Protein AF-A0AB35U2H5-F1 (afdb_monomer)

Sequence (103 aa):
MDQRSRNRAACRKKLIVALVKRGFPAEFGQVIADQLGTEMTMKRMISYLHHDGVYSAEEIVDEMLAILAERDSWQRKHIAEYNNRKYNDLLNFGLGSEDEDEQ

pLDDT: mean 89.25, std 12.96, range [40.66, 98.44]

Radius of gyration: 22.1 Å; Cα contacts (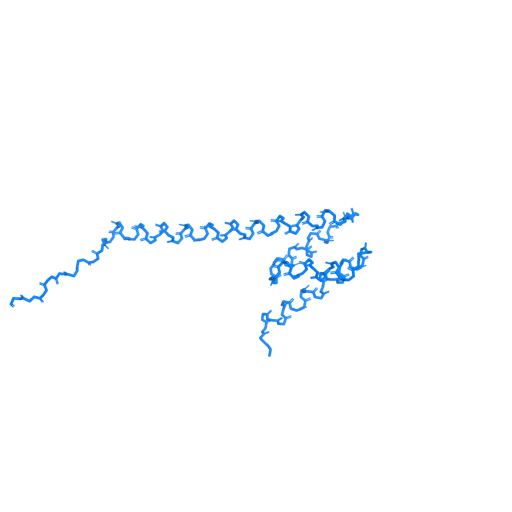8 Å, |Δi|>4): 54; chains: 1; bounding box: 54×42×55 Å

Organism: NCBI:txid2926318

Secondary structure (DSSP, 8-state):
--HHHHHHHHHHHHHHHHHHTTT--HHHHHHHHHHH-SHHHHHHHHHHHTSS----HHHHHHHHHHHHHHHHHHHHHHHHHHHHHHHHHHHHH-S--------

Nearest PDB structures (foldseek):
  5wd9-assembly1_A  TM=3.446E-01  e=9.732E+00  Legionella pneumophila subsp. pneumophila ATCC 43290
  4zqf-assembly1_B  TM=3.280E-01  e=6.475E+00  Moraxella catarrhalis
  1gkx-assembly1_A-2  TM=2.921E-01  e=6.863E+00  Rattus norvegicus

Structure (mmCIF, N/CA/C/O backbone):
data_AF-A0AB35U2H5-F1
#
_entry.id   AF-A0AB35U2H5-F1
#
loop_
_atom_site.group_PDB
_atom_site.id
_atom_site.type_symbol
_atom_site.label_atom_id
_atom_site.label_alt_id
_atom_site.label_comp_id
_atom_site.label_asym_id
_atom_site.label_entity_id
_atom_site.label_seq_id
_atom_site.pdbx_PDB_ins_code
_atom_site.Cartn_x
_atom_site.Cartn_y
_atom_site.Cartn_z
_atom_site.occupancy
_atom_site.B_iso_or_equiv
_atom_site.auth_seq_id
_atom_site.auth_comp_id
_atom_site.auth_asym_id
_atom_site.auth_atom_id
_atom_site.pdbx_PDB_model_num
ATOM 1 N N . MET A 1 1 ? 13.022 -18.299 10.907 1.00 61.66 1 MET A N 1
ATOM 2 C CA . MET A 1 1 ? 12.152 -17.378 10.136 1.00 61.66 1 MET A CA 1
ATOM 3 C C . MET A 1 1 ? 13.017 -16.245 9.590 1.00 61.66 1 MET A C 1
ATOM 5 O O . MET A 1 1 ? 13.658 -15.561 10.384 1.00 61.66 1 MET A O 1
ATOM 9 N N . ASP A 1 2 ? 13.093 -16.090 8.267 1.00 86.38 2 ASP A N 1
ATOM 10 C CA . ASP A 1 2 ? 13.945 -15.095 7.591 1.00 86.38 2 ASP A CA 1
ATOM 11 C C . ASP A 1 2 ? 13.623 -13.634 7.999 1.00 86.38 2 ASP A C 1
ATOM 13 O O . ASP A 1 2 ? 12.486 -13.319 8.366 1.00 86.38 2 ASP A O 1
ATOM 17 N N . GLN A 1 3 ? 14.615 -12.734 7.958 1.00 84.69 3 GLN A N 1
ATOM 18 C CA . GLN A 1 3 ? 14.466 -11.323 8.351 1.00 84.69 3 GLN A CA 1
ATOM 19 C C . GLN A 1 3 ? 13.452 -10.583 7.466 1.00 84.69 3 GLN A C 1
ATOM 21 O O . GLN A 1 3 ? 12.658 -9.805 7.995 1.00 84.69 3 GLN A O 1
ATOM 26 N N . ARG A 1 4 ? 13.408 -10.850 6.150 1.00 83.38 4 ARG A N 1
ATOM 27 C CA . ARG A 1 4 ? 12.421 -10.214 5.256 1.00 83.38 4 ARG A CA 1
ATOM 28 C C . ARG A 1 4 ? 11.008 -10.678 5.579 1.00 83.38 4 ARG A C 1
ATOM 30 O O . ARG A 1 4 ? 10.085 -9.871 5.626 1.00 83.38 4 ARG A O 1
ATOM 37 N N . SER A 1 5 ? 10.841 -11.969 5.868 1.00 86.88 5 SER A N 1
ATOM 38 C CA . SER A 1 5 ? 9.552 -12.525 6.299 1.00 86.88 5 SER A CA 1
ATOM 39 C C . SER A 1 5 ? 9.065 -11.879 7.604 1.00 86.88 5 SER A C 1
ATOM 41 O O . SER A 1 5 ? 7.904 -11.469 7.699 1.00 86.88 5 SER A O 1
ATOM 43 N N . ARG A 1 6 ? 9.969 -11.690 8.578 1.00 91.75 6 ARG A N 1
ATOM 44 C CA . ARG A 1 6 ? 9.671 -10.980 9.833 1.00 91.75 6 ARG A CA 1
ATOM 45 C C . ARG A 1 6 ? 9.290 -9.518 9.595 1.00 91.75 6 ARG A C 1
ATOM 47 O O . ARG A 1 6 ? 8.275 -9.067 10.124 1.00 91.75 6 ARG A O 1
ATOM 54 N N . ASN A 1 7 ? 10.046 -8.797 8.770 1.00 93.88 7 ASN A N 1
ATOM 55 C CA . ASN A 1 7 ? 9.760 -7.395 8.466 1.00 93.88 7 ASN A CA 1
ATOM 56 C C . ASN A 1 7 ? 8.425 -7.221 7.728 1.00 93.88 7 ASN A C 1
ATOM 58 O O . ASN A 1 7 ? 7.645 -6.327 8.064 1.00 93.88 7 ASN A O 1
ATOM 62 N N . ARG A 1 8 ? 8.118 -8.112 6.775 1.00 94.44 8 ARG A N 1
ATOM 63 C CA . ARG A 1 8 ? 6.831 -8.133 6.070 1.00 94.44 8 ARG A CA 1
ATOM 64 C C . ARG A 1 8 ? 5.676 -8.350 7.043 1.00 94.44 8 ARG A C 1
ATOM 66 O O . ARG A 1 8 ? 4.714 -7.588 7.024 1.00 94.44 8 ARG A O 1
ATOM 73 N N . ALA A 1 9 ? 5.783 -9.346 7.921 1.00 95.88 9 ALA A N 1
ATOM 74 C CA . ALA A 1 9 ? 4.763 -9.621 8.930 1.00 95.88 9 ALA A CA 1
ATOM 75 C C . ALA A 1 9 ? 4.571 -8.438 9.897 1.00 95.88 9 ALA A C 1
ATOM 77 O O . ALA A 1 9 ? 3.440 -8.113 10.261 1.00 95.88 9 ALA A O 1
ATOM 78 N N . ALA A 1 10 ? 5.657 -7.763 10.284 1.00 96.62 10 ALA A N 1
ATOM 79 C CA . ALA A 1 10 ? 5.593 -6.567 11.117 1.00 96.62 10 ALA A CA 1
ATOM 80 C C . ALA A 1 10 ? 4.884 -5.404 10.402 1.00 96.62 10 ALA A C 1
ATOM 82 O O . ALA A 1 10 ? 4.018 -4.765 11.000 1.00 96.62 10 ALA A O 1
ATOM 83 N N . CYS A 1 11 ? 5.194 -5.152 9.126 1.00 97.38 11 CYS A N 1
ATOM 84 C CA . CYS A 1 11 ? 4.515 -4.116 8.341 1.00 97.38 11 CYS A CA 1
ATOM 85 C C . CYS A 1 11 ? 3.032 -4.437 8.131 1.00 97.38 11 CYS A C 1
ATOM 87 O O . CYS A 1 11 ? 2.204 -3.553 8.327 1.00 97.38 11 CYS A O 1
ATOM 89 N N . ARG A 1 12 ? 2.685 -5.703 7.858 1.00 98.25 12 ARG A N 1
ATOM 90 C CA . ARG A 1 12 ? 1.287 -6.158 7.754 1.00 98.25 12 ARG A CA 1
ATOM 91 C C . ARG A 1 12 ? 0.496 -5.817 9.012 1.00 98.25 12 ARG A C 1
ATOM 93 O O . ARG A 1 12 ? -0.556 -5.194 8.933 1.00 98.25 12 ARG A O 1
ATOM 100 N N . LYS A 1 13 ? 1.030 -6.166 10.187 1.00 98.19 13 LYS A N 1
ATOM 101 C CA . LYS A 1 13 ? 0.395 -5.843 11.475 1.00 98.19 13 LYS A CA 1
ATOM 102 C C . LYS A 1 13 ? 0.236 -4.333 11.672 1.00 98.19 13 LYS A C 1
ATOM 104 O O . LYS A 1 13 ? -0.831 -3.891 12.082 1.00 98.19 13 LYS A O 1
ATOM 109 N N . LYS A 1 14 ? 1.273 -3.544 11.368 1.00 98.06 14 LYS A N 1
ATOM 110 C CA . LYS A 1 14 ? 1.232 -2.077 11.502 1.00 98.06 14 LYS A CA 1
ATOM 111 C C . LYS A 1 14 ? 0.161 -1.444 10.613 1.00 98.06 14 LYS A C 1
ATOM 113 O O . LYS A 1 14 ? -0.571 -0.589 11.097 1.00 98.06 14 LYS A O 1
ATOM 118 N N . LEU A 1 15 ? 0.051 -1.882 9.360 1.00 98.12 15 LEU A N 1
ATOM 119 C CA . LEU A 1 15 ? -0.952 -1.387 8.419 1.00 98.12 15 LEU A CA 1
ATOM 120 C C . LEU A 1 15 ? -2.378 -1.693 8.895 1.00 98.12 15 LEU A C 1
ATOM 122 O O . LEU A 1 15 ? -3.205 -0.788 8.959 1.00 98.12 15 LEU A O 1
ATOM 126 N N . ILE A 1 16 ? -2.641 -2.934 9.318 1.00 98.44 16 ILE A N 1
ATOM 127 C CA . ILE A 1 16 ? -3.954 -3.327 9.856 1.00 98.44 16 ILE A CA 1
ATOM 128 C C . ILE A 1 16 ? -4.315 -2.459 11.065 1.00 98.44 16 ILE A C 1
ATOM 130 O O . ILE A 1 16 ? -5.405 -1.900 11.123 1.00 98.44 16 ILE A O 1
ATOM 134 N N . VAL A 1 17 ? -3.384 -2.285 12.009 1.00 98.19 17 VAL A N 1
ATOM 135 C CA . VAL A 1 17 ? -3.605 -1.434 13.188 1.00 98.19 17 VAL A CA 1
ATOM 136 C C . VAL A 1 17 ? -3.861 0.024 12.793 1.00 98.19 17 VAL A C 1
ATOM 138 O O . VAL A 1 17 ? -4.703 0.674 13.406 1.00 98.19 17 VAL A O 1
ATOM 141 N N . ALA A 1 18 ? -3.165 0.553 11.784 1.00 96.62 18 ALA A N 1
ATOM 142 C CA . ALA A 1 18 ? -3.350 1.928 11.322 1.00 96.62 18 ALA A CA 1
ATOM 143 C C . ALA A 1 18 ? -4.749 2.176 10.733 1.00 96.62 18 ALA A C 1
ATOM 145 O O . ALA A 1 18 ? -5.315 3.245 10.968 1.00 96.62 18 ALA A O 1
ATOM 146 N N . LEU A 1 19 ? -5.305 1.195 10.017 1.00 96.81 19 LEU A N 1
ATOM 147 C CA . LEU A 1 19 ? -6.658 1.252 9.455 1.00 96.81 19 LEU A CA 1
ATOM 148 C C . LEU A 1 19 ? -7.731 1.056 10.533 1.00 96.81 19 LEU A C 1
ATOM 150 O O . LEU A 1 19 ? -8.691 1.820 10.586 1.00 96.81 19 LEU A O 1
ATOM 154 N N . VAL A 1 20 ? -7.524 0.122 11.466 1.00 97.44 20 VAL A N 1
ATOM 155 C CA . VAL A 1 20 ? -8.438 -0.080 12.605 1.00 97.44 20 VAL A CA 1
ATOM 156 C C . VAL A 1 20 ? -8.533 1.170 13.478 1.00 97.44 20 VAL A C 1
ATOM 158 O O . VAL A 1 20 ? -9.626 1.573 13.865 1.00 97.44 20 VAL A O 1
ATOM 161 N N . LYS A 1 21 ? -7.409 1.849 13.736 1.00 95.19 21 LYS A N 1
ATOM 162 C CA . LYS A 1 21 ? -7.394 3.128 14.471 1.00 95.19 21 LYS A CA 1
ATOM 163 C C . LYS A 1 21 ? -8.195 4.242 13.789 1.00 95.19 21 LYS A C 1
ATOM 165 O O . LYS A 1 21 ? -8.544 5.208 14.456 1.00 95.19 21 LYS A O 1
ATOM 170 N N . ARG A 1 22 ? -8.466 4.115 12.489 1.00 93.31 22 ARG A N 1
ATOM 171 C CA . ARG A 1 22 ? -9.266 5.055 11.691 1.00 93.31 22 ARG A CA 1
ATOM 172 C C . ARG A 1 22 ? -10.731 4.629 11.557 1.00 93.31 22 ARG A C 1
ATOM 174 O O . ARG A 1 22 ? -11.486 5.300 10.872 1.00 93.31 22 ARG A O 1
ATOM 181 N N . GLY A 1 23 ? -11.139 3.543 12.218 1.00 95.75 23 GLY A N 1
ATOM 182 C CA . GLY A 1 23 ? -12.521 3.058 12.217 1.00 95.75 23 GLY A CA 1
ATOM 183 C C . GLY A 1 23 ? -12.825 1.998 11.159 1.00 95.75 23 GLY A C 1
ATOM 184 O O . GLY A 1 23 ? -13.963 1.544 11.074 1.00 95.75 23 GLY A O 1
ATOM 185 N N . PHE A 1 24 ? -11.834 1.555 10.380 1.00 97.12 24 PHE A N 1
ATOM 186 C CA . PHE A 1 24 ? -12.048 0.494 9.400 1.00 97.12 24 PHE A CA 1
ATOM 187 C C . PHE A 1 24 ? -12.014 -0.905 10.038 1.00 97.12 24 PHE A C 1
ATOM 189 O O . PHE A 1 24 ? -11.245 -1.142 10.976 1.00 97.12 24 PHE A O 1
ATOM 196 N N . PRO A 1 25 ? -12.775 -1.879 9.506 1.00 98.00 25 PRO A N 1
ATOM 197 C CA . PRO A 1 25 ? -12.699 -3.266 9.952 1.00 98.00 25 PRO A CA 1
ATOM 198 C C . PRO A 1 25 ? -11.294 -3.859 9.788 1.00 98.00 25 PRO A C 1
ATOM 200 O O . PRO A 1 25 ? -10.588 -3.588 8.814 1.00 98.00 25 PRO A O 1
ATOM 203 N N . ALA A 1 26 ? -10.897 -4.747 10.701 1.00 97.94 26 ALA A N 1
ATOM 204 C CA . ALA A 1 26 ? -9.603 -5.425 10.607 1.00 97.94 26 ALA A CA 1
ATOM 205 C C . ALA A 1 26 ? -9.478 -6.269 9.325 1.00 97.94 26 ALA A C 1
ATOM 207 O O . ALA A 1 26 ? -8.390 -6.362 8.761 1.00 97.94 26 ALA A O 1
ATOM 208 N N . GLU A 1 27 ? -10.582 -6.857 8.859 1.00 98.00 27 GLU A N 1
ATOM 209 C CA . GLU A 1 27 ? -10.659 -7.628 7.611 1.00 98.00 27 GLU A CA 1
ATOM 210 C C . GLU A 1 27 ? -10.314 -6.774 6.392 1.00 98.00 27 GLU A C 1
ATOM 212 O O . GLU A 1 27 ? -9.525 -7.199 5.552 1.00 98.00 27 GLU A O 1
ATOM 217 N N . PHE A 1 28 ? -10.800 -5.530 6.347 1.00 98.06 28 PHE A N 1
ATOM 218 C CA . PHE A 1 28 ? -10.430 -4.585 5.297 1.00 98.06 28 PHE A CA 1
ATOM 219 C C . PHE A 1 28 ? -8.915 -4.358 5.282 1.00 98.06 28 PHE A C 1
ATOM 221 O O . PHE A 1 28 ? -8.267 -4.519 4.250 1.00 98.06 28 PHE A O 1
ATOM 228 N N . GLY A 1 29 ? -8.311 -4.107 6.447 1.00 97.88 29 GLY A N 1
ATOM 229 C CA . GLY A 1 29 ? -6.858 -3.961 6.543 1.00 97.88 29 GLY A CA 1
ATOM 230 C C . GLY A 1 29 ? -6.069 -5.216 6.152 1.00 97.88 29 GLY A C 1
ATOM 231 O O . GLY A 1 29 ? -4.953 -5.096 5.645 1.00 97.88 29 GLY A O 1
ATOM 232 N N . GLN A 1 30 ? -6.625 -6.413 6.367 1.00 98.25 30 GLN A N 1
ATOM 233 C CA . GLN A 1 30 ? -6.014 -7.665 5.915 1.00 98.25 30 GLN A CA 1
ATOM 234 C C . GLN A 1 30 ? -6.016 -7.756 4.391 1.00 98.25 30 GLN A C 1
ATOM 236 O O . GLN A 1 30 ? -4.958 -8.005 3.817 1.00 98.25 30 GLN A O 1
ATOM 241 N N . VAL A 1 31 ? -7.153 -7.465 3.750 1.00 98.38 31 VAL A N 1
ATOM 242 C CA . VAL A 1 31 ? -7.276 -7.452 2.285 1.00 98.38 31 VAL A CA 1
ATOM 243 C C . VAL A 1 31 ? -6.289 -6.462 1.666 1.00 98.38 31 VAL A C 1
ATOM 245 O O . VAL A 1 31 ? -5.533 -6.847 0.776 1.00 98.38 31 VAL A O 1
ATOM 248 N N . ILE A 1 32 ? -6.212 -5.225 2.175 1.00 98.25 32 ILE A N 1
ATOM 249 C CA . ILE A 1 32 ? -5.260 -4.219 1.672 1.00 98.25 32 ILE A CA 1
ATOM 250 C C . ILE A 1 32 ? -3.811 -4.713 1.807 1.00 98.25 32 ILE A C 1
ATOM 252 O O . ILE A 1 32 ? -3.016 -4.616 0.871 1.00 98.25 32 ILE A O 1
ATOM 256 N N . ALA A 1 33 ? -3.443 -5.273 2.960 1.00 98.12 33 ALA A N 1
ATOM 257 C CA . ALA A 1 33 ? -2.085 -5.759 3.175 1.00 98.12 33 ALA A CA 1
ATOM 258 C C . ALA A 1 33 ? -1.725 -6.955 2.277 1.00 98.12 33 ALA A C 1
ATOM 260 O O . ALA A 1 33 ? -0.583 -7.053 1.813 1.00 98.12 33 ALA A O 1
ATOM 261 N N . ASP A 1 34 ? -2.685 -7.844 2.024 1.00 97.88 34 ASP A N 1
ATOM 262 C CA . ASP A 1 34 ? -2.492 -9.022 1.181 1.00 97.88 34 ASP A CA 1
ATOM 263 C C . ASP A 1 34 ? -2.364 -8.632 -0.301 1.00 97.88 34 ASP A C 1
ATOM 265 O O . ASP A 1 34 ? -1.489 -9.163 -0.985 1.00 97.88 34 ASP A O 1
ATOM 269 N N . GLN A 1 35 ? -3.123 -7.632 -0.767 1.00 97.88 35 GLN A N 1
ATOM 270 C CA . GLN A 1 35 ? -2.975 -7.060 -2.114 1.00 97.88 35 GLN A CA 1
ATOM 271 C C . GLN A 1 35 ? -1.624 -6.358 -2.311 1.00 97.88 35 GLN A C 1
ATOM 273 O O . GLN A 1 35 ? -0.952 -6.549 -3.327 1.00 97.88 35 GLN A O 1
ATOM 278 N N . LEU A 1 36 ? -1.171 -5.575 -1.325 1.00 97.75 36 LEU A N 1
ATOM 279 C CA . LEU A 1 36 ? 0.129 -4.901 -1.396 1.00 97.75 36 LEU A CA 1
ATOM 280 C C . LEU A 1 36 ? 1.287 -5.911 -1.448 1.00 97.75 36 LEU A C 1
ATOM 282 O O . LEU A 1 36 ? 2.266 -5.680 -2.167 1.00 97.75 36 LEU A O 1
ATOM 286 N N . GLY A 1 37 ? 1.197 -7.017 -0.700 1.00 94.44 37 GLY A N 1
ATOM 287 C CA . GLY A 1 37 ? 2.033 -8.221 -0.831 1.00 94.44 37 GLY A CA 1
ATOM 288 C C . GLY A 1 37 ? 3.507 -8.098 -0.404 1.00 94.44 37 GLY A C 1
ATOM 289 O O . GLY A 1 37 ? 4.143 -9.098 -0.054 1.00 94.44 37 GLY A O 1
ATOM 290 N N . THR A 1 38 ? 4.072 -6.886 -0.375 1.00 95.25 38 THR A N 1
ATOM 291 C CA . THR A 1 38 ? 5.484 -6.628 -0.053 1.00 95.25 38 THR A CA 1
ATOM 292 C C . THR A 1 38 ? 5.643 -5.637 1.095 1.00 95.25 38 THR A C 1
ATOM 294 O O . THR A 1 38 ? 4.786 -4.798 1.355 1.00 95.25 38 THR A O 1
ATOM 297 N N . GLU A 1 39 ? 6.778 -5.714 1.792 1.00 97.00 39 GLU A N 1
ATOM 298 C CA . GLU A 1 39 ? 7.130 -4.754 2.844 1.00 97.00 39 GLU A CA 1
ATOM 299 C C . GLU A 1 39 ? 7.155 -3.308 2.322 1.00 97.00 39 GLU A C 1
ATOM 301 O O . GLU A 1 39 ? 6.669 -2.402 2.994 1.00 97.00 39 GLU A O 1
ATOM 306 N N . MET A 1 40 ? 7.691 -3.098 1.116 1.00 95.69 40 MET A N 1
ATOM 307 C CA . MET A 1 40 ? 7.853 -1.773 0.513 1.00 95.69 40 MET A CA 1
ATOM 308 C C . MET A 1 40 ? 6.510 -1.107 0.215 1.00 95.69 40 MET A C 1
ATOM 310 O O . MET A 1 40 ? 6.279 0.027 0.627 1.00 95.69 40 MET A O 1
ATOM 314 N N . THR A 1 41 ? 5.604 -1.820 -0.449 1.00 97.69 41 THR A N 1
ATOM 315 C CA . THR A 1 41 ? 4.264 -1.315 -0.777 1.00 97.69 41 THR A CA 1
ATOM 316 C C . THR A 1 41 ? 3.432 -1.065 0.485 1.00 97.69 41 THR A C 1
ATOM 318 O O . THR A 1 41 ? 2.790 -0.025 0.597 1.00 97.69 41 THR A O 1
ATOM 321 N N . MET A 1 42 ? 3.533 -1.930 1.504 1.00 98.31 42 MET A N 1
ATOM 322 C CA . MET A 1 42 ? 2.898 -1.686 2.808 1.00 98.31 42 MET A CA 1
ATOM 323 C C . MET A 1 42 ? 3.465 -0.464 3.538 1.00 98.31 42 MET A C 1
ATOM 325 O O . MET A 1 42 ? 2.705 0.285 4.145 1.00 98.31 42 ME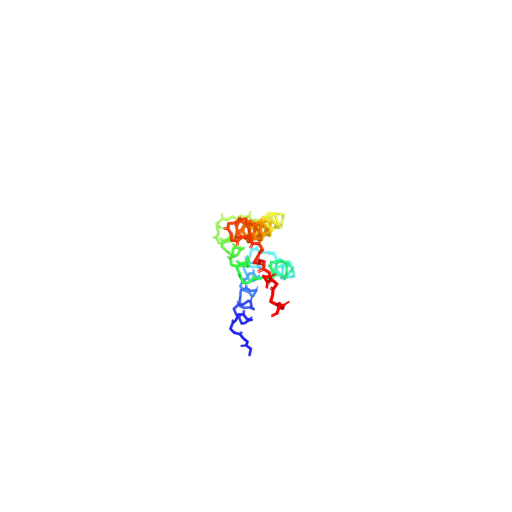T A O 1
ATOM 329 N N . LYS A 1 43 ? 4.782 -0.228 3.487 1.00 97.50 43 LYS A N 1
ATOM 330 C CA . LYS A 1 43 ? 5.400 0.971 4.079 1.00 97.50 43 LYS A CA 1
ATOM 331 C C . LYS A 1 43 ? 4.899 2.253 3.425 1.00 97.50 43 LYS A C 1
ATOM 333 O O . LYS A 1 43 ? 4.631 3.215 4.137 1.00 97.50 43 LYS A O 1
ATOM 338 N N . ARG A 1 44 ? 4.740 2.253 2.100 1.00 97.38 44 ARG A N 1
ATOM 339 C CA . ARG A 1 44 ? 4.160 3.387 1.371 1.00 97.38 44 ARG A CA 1
ATOM 340 C C . ARG A 1 44 ? 2.728 3.660 1.801 1.00 97.38 44 ARG A C 1
ATOM 342 O O . ARG A 1 44 ? 2.422 4.790 2.149 1.00 97.38 44 ARG A O 1
ATOM 349 N N . MET A 1 45 ? 1.910 2.615 1.897 1.00 97.75 45 MET A N 1
ATOM 350 C CA . MET A 1 45 ? 0.537 2.748 2.376 1.00 97.75 45 MET A CA 1
ATOM 351 C C . MET A 1 45 ? 0.469 3.293 3.811 1.00 97.75 45 MET A C 1
ATOM 353 O O . MET A 1 45 ? -0.320 4.179 4.113 1.00 97.75 45 MET A O 1
ATOM 357 N N . ILE A 1 46 ? 1.345 2.820 4.705 1.00 97.12 46 ILE A N 1
ATOM 358 C CA . ILE A 1 46 ? 1.455 3.359 6.071 1.00 97.12 46 ILE A CA 1
ATOM 359 C C . ILE A 1 46 ? 1.867 4.838 6.050 1.00 97.12 46 ILE A C 1
ATOM 361 O O . ILE A 1 46 ? 1.362 5.616 6.854 1.00 97.12 46 ILE A O 1
ATOM 365 N N . SER A 1 47 ? 2.775 5.223 5.151 1.00 96.25 47 SER A N 1
ATOM 366 C CA . SER A 1 47 ? 3.196 6.615 4.982 1.00 96.25 47 SER A CA 1
ATOM 367 C C . SER A 1 47 ? 2.063 7.499 4.467 1.00 96.25 47 SER A C 1
ATOM 369 O O . SER A 1 47 ? 1.900 8.604 4.969 1.00 96.25 47 SER A O 1
ATOM 371 N N . TYR A 1 48 ? 1.272 7.021 3.505 1.00 95.25 48 TYR A N 1
ATOM 372 C CA . TYR A 1 48 ? 0.081 7.722 3.031 1.00 95.25 48 TYR A CA 1
ATOM 373 C C . TYR A 1 48 ? -0.885 7.972 4.187 1.00 95.25 48 TYR A C 1
ATOM 375 O O . TYR A 1 48 ? -1.205 9.120 4.481 1.00 95.25 48 TYR A O 1
ATOM 383 N N . LEU A 1 49 ? -1.209 6.914 4.936 1.00 94.69 49 LEU A N 1
ATOM 384 C CA . LEU A 1 49 ? -2.081 6.986 6.106 1.00 94.69 49 LEU A CA 1
ATOM 385 C C . LEU A 1 49 ? -1.546 7.901 7.212 1.00 94.69 49 LEU A C 1
ATOM 387 O O . LEU A 1 49 ? -2.334 8.326 8.043 1.00 94.69 49 LEU A O 1
ATOM 391 N N . HIS A 1 50 ? -0.242 8.180 7.285 1.00 91.69 50 HIS A N 1
ATOM 392 C CA . HIS A 1 50 ? 0.319 9.071 8.306 1.00 91.69 50 HIS A CA 1
ATOM 393 C C . HIS A 1 50 ? -0.113 10.535 8.116 1.00 91.69 50 HIS A C 1
ATOM 395 O O . HIS A 1 50 ? -0.018 11.314 9.061 1.00 91.69 50 HIS A O 1
ATOM 401 N N . HIS A 1 51 ? -0.578 10.923 6.930 1.00 87.44 51 HIS A N 1
ATOM 402 C CA . HIS A 1 51 ? -1.094 12.270 6.718 1.00 87.44 51 HIS A CA 1
ATOM 403 C C . HIS A 1 51 ? -2.437 12.452 7.440 1.00 87.44 51 HIS A C 1
ATOM 405 O O . HIS A 1 51 ? -3.214 11.507 7.607 1.00 87.44 51 HIS A O 1
ATOM 411 N N . ASP A 1 52 ? -2.683 13.675 7.909 1.00 75.56 52 ASP A N 1
ATOM 412 C CA . ASP A 1 52 ? -3.931 14.021 8.579 1.00 75.56 52 ASP A CA 1
ATOM 413 C C . ASP A 1 52 ? -5.055 14.097 7.540 1.00 75.56 52 ASP A C 1
ATOM 415 O O . ASP A 1 52 ? -4.995 14.880 6.592 1.00 75.56 52 ASP A O 1
ATOM 4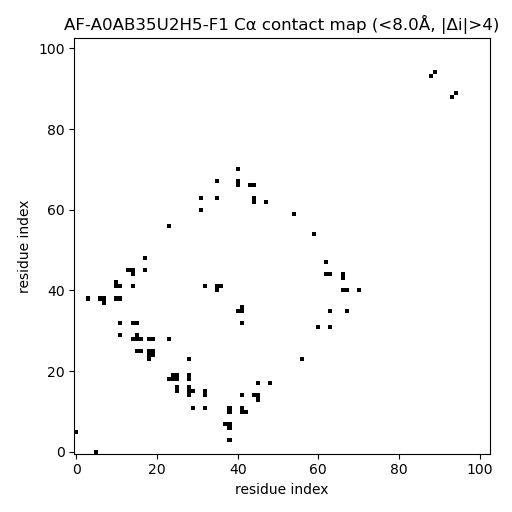19 N N . GLY A 1 53 ? -6.079 13.263 7.713 1.00 80.75 53 GLY A N 1
ATOM 420 C CA . GLY A 1 53 ? -7.202 13.177 6.791 1.00 80.75 53 GLY A CA 1
ATOM 421 C C . GLY A 1 53 ? -8.279 12.221 7.289 1.00 80.75 53 GLY A C 1
ATOM 422 O O . GLY A 1 53 ? -7.995 11.225 7.962 1.00 80.75 53 GLY A O 1
ATOM 423 N N . VAL A 1 54 ? -9.531 12.538 6.961 1.00 86.69 54 VAL A N 1
ATOM 424 C CA . VAL A 1 54 ? -10.633 11.578 7.039 1.00 86.69 54 VAL A CA 1
ATOM 425 C C . VAL A 1 54 ? -10.644 10.847 5.709 1.00 86.69 54 VAL A C 1
ATOM 427 O O . VAL A 1 54 ? -10.897 11.468 4.686 1.00 86.69 54 VAL A O 1
ATOM 430 N N . TYR A 1 55 ? -10.342 9.554 5.735 1.00 91.81 55 TYR A N 1
ATOM 431 C CA . TYR A 1 55 ? -10.315 8.729 4.535 1.00 91.81 55 TYR A CA 1
ATOM 432 C C . TYR A 1 55 ? -11.610 7.933 4.423 1.00 91.81 55 TYR A C 1
ATOM 434 O O . TYR A 1 55 ? -12.058 7.326 5.398 1.00 91.81 55 TYR A O 1
ATOM 442 N N . SER A 1 56 ? -12.178 7.902 3.229 1.00 95.38 56 SER A N 1
ATOM 443 C CA . SER A 1 56 ? -13.174 6.922 2.806 1.00 95.38 56 SER A CA 1
ATOM 444 C C . SER A 1 56 ? -12.508 5.581 2.467 1.00 95.38 56 SER A C 1
ATOM 446 O O . SER A 1 56 ? -11.290 5.503 2.286 1.00 95.38 56 SER A O 1
ATOM 448 N N . ALA A 1 57 ? -13.284 4.496 2.391 1.00 96.44 57 ALA A N 1
ATOM 449 C CA . ALA A 1 57 ? -12.733 3.200 1.982 1.00 96.44 57 ALA A CA 1
ATOM 450 C C . ALA A 1 57 ? -12.220 3.256 0.532 1.00 96.44 57 ALA A C 1
ATOM 452 O O . ALA A 1 57 ? -11.220 2.624 0.197 1.00 96.44 57 ALA A O 1
ATOM 453 N N . GLU A 1 58 ? -12.889 4.052 -0.295 1.00 97.12 58 GLU A N 1
ATOM 454 C CA . GLU A 1 58 ? -12.588 4.327 -1.689 1.00 97.12 58 GLU A CA 1
ATOM 455 C C . GLU A 1 58 ? -11.218 4.989 -1.843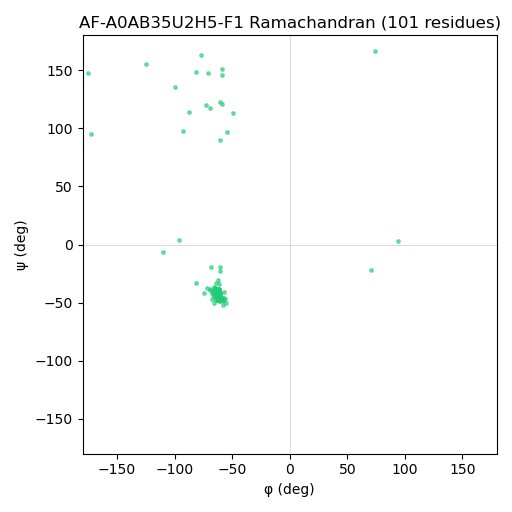 1.00 97.12 58 GLU A C 1
ATOM 457 O O . GLU A 1 58 ? -10.402 4.483 -2.605 1.00 97.12 58 GLU A O 1
ATOM 462 N N . GLU A 1 59 ? -10.914 6.038 -1.072 1.00 96.94 59 GLU A N 1
ATOM 463 C CA . GLU A 1 59 ? -9.593 6.695 -1.097 1.00 96.94 59 GLU A CA 1
ATOM 464 C C . GLU A 1 59 ? -8.464 5.744 -0.678 1.00 96.94 59 GLU A C 1
ATOM 466 O O . GLU A 1 59 ? -7.388 5.745 -1.273 1.00 96.94 59 GLU A O 1
ATOM 471 N N . ILE A 1 60 ? -8.709 4.881 0.316 1.00 97.12 60 ILE A N 1
ATOM 472 C CA . ILE A 1 60 ? -7.734 3.861 0.727 1.00 97.12 60 ILE A CA 1
ATOM 473 C C . ILE A 1 60 ? -7.483 2.853 -0.402 1.00 97.12 60 ILE A C 1
ATOM 475 O O . ILE A 1 60 ? -6.342 2.453 -0.644 1.00 97.12 60 ILE A O 1
ATOM 479 N N . VAL A 1 61 ? -8.535 2.408 -1.086 1.00 97.81 61 VAL A N 1
ATOM 480 C CA . VAL A 1 61 ? -8.404 1.466 -2.204 1.00 97.81 61 VAL A CA 1
ATOM 481 C C . VAL A 1 61 ? -7.739 2.130 -3.409 1.00 97.81 61 VAL A C 1
ATOM 483 O O . VAL A 1 61 ? -6.895 1.496 -4.040 1.00 97.81 61 VAL A O 1
ATOM 486 N N . ASP A 1 62 ? -8.060 3.386 -3.708 1.00 98.00 62 ASP A N 1
ATOM 487 C CA . ASP A 1 62 ? -7.461 4.130 -4.817 1.00 98.00 62 ASP A CA 1
ATOM 488 C C . ASP A 1 62 ? -5.951 4.304 -4.622 1.00 98.00 62 ASP A C 1
ATOM 490 O O . ASP A 1 62 ? -5.163 3.922 -5.489 1.00 98.00 62 ASP A O 1
ATOM 494 N N . GLU A 1 63 ? -5.519 4.727 -3.431 1.00 97.88 63 GLU A N 1
ATOM 495 C CA . GLU A 1 63 ? -4.092 4.820 -3.114 1.00 97.88 63 GLU A CA 1
ATOM 496 C C . GLU A 1 63 ? -3.402 3.447 -3.188 1.00 97.88 63 GLU A C 1
ATOM 498 O O . GLU A 1 63 ? -2.289 3.320 -3.706 1.00 97.88 63 GLU A O 1
ATOM 503 N N . MET A 1 64 ? -4.057 2.381 -2.710 1.00 98.12 64 MET A N 1
ATOM 504 C CA . MET A 1 64 ? -3.524 1.023 -2.849 1.00 98.12 64 MET A CA 1
ATOM 505 C C . MET A 1 64 ? -3.284 0.677 -4.326 1.00 98.12 64 MET A C 1
ATOM 507 O O . MET A 1 64 ? -2.217 0.153 -4.660 1.00 98.12 64 MET A O 1
ATOM 511 N N . LEU A 1 65 ? -4.244 0.967 -5.208 1.00 98.12 65 LEU A N 1
ATOM 512 C CA . LEU A 1 65 ? -4.121 0.725 -6.645 1.00 98.12 65 LEU A CA 1
ATOM 513 C C . LEU A 1 65 ? -3.032 1.600 -7.278 1.00 98.12 65 LEU A C 1
ATOM 515 O O . LEU A 1 65 ? -2.259 1.091 -8.091 1.00 98.12 65 LEU A O 1
ATOM 519 N N . ALA A 1 66 ? -2.901 2.862 -6.866 1.00 98.06 66 ALA A N 1
ATOM 520 C CA . ALA A 1 66 ? -1.835 3.754 -7.316 1.00 98.06 66 ALA A CA 1
ATOM 521 C C . ALA A 1 66 ? -0.441 3.204 -6.957 1.00 98.06 66 ALA A C 1
ATOM 523 O O . ALA A 1 66 ? 0.446 3.126 -7.814 1.00 98.06 66 ALA A O 1
ATOM 524 N N . ILE A 1 67 ? -0.259 2.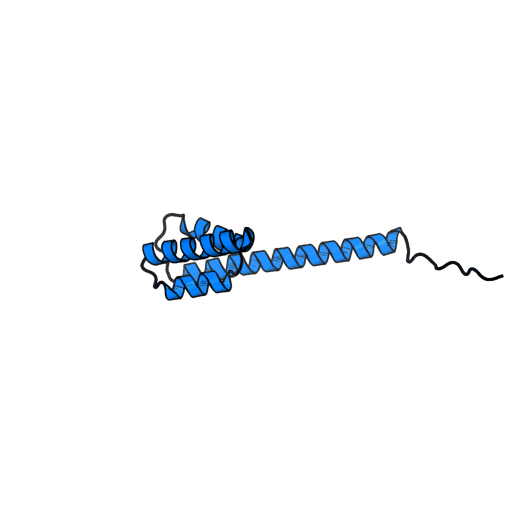718 -5.723 1.00 98.06 67 ILE A N 1
ATOM 525 C CA . ILE A 1 67 ? 0.988 2.078 -5.274 1.00 98.06 67 ILE A CA 1
ATOM 526 C C . ILE A 1 67 ? 1.298 0.817 -6.099 1.00 98.06 67 ILE A C 1
ATOM 528 O O . ILE A 1 67 ? 2.459 0.572 -6.451 1.00 98.06 67 ILE A O 1
ATOM 532 N N . LEU A 1 68 ? 0.286 -0.002 -6.405 1.00 97.44 68 LEU A N 1
ATOM 533 C CA . LEU A 1 68 ? 0.450 -1.205 -7.230 1.00 97.44 68 LEU A CA 1
ATOM 534 C C . LEU A 1 68 ? 0.826 -0.852 -8.675 1.00 97.44 68 LEU A C 1
ATOM 536 O O . LEU A 1 68 ? 1.755 -1.448 -9.224 1.00 97.44 68 LEU A O 1
ATOM 540 N N . ALA A 1 69 ? 0.171 0.148 -9.262 1.00 96.69 69 ALA A N 1
ATOM 541 C CA . ALA A 1 69 ? 0.462 0.616 -10.612 1.00 96.69 69 ALA A CA 1
ATOM 542 C C . ALA A 1 69 ? 1.901 1.140 -10.738 1.00 96.69 69 ALA A C 1
ATOM 544 O O . ALA A 1 69 ? 2.590 0.841 -11.717 1.00 96.69 69 ALA A O 1
ATOM 545 N N . GLU A 1 70 ? 2.397 1.868 -9.735 1.00 95.94 70 GLU A N 1
ATOM 546 C CA . GLU A 1 70 ? 3.774 2.360 -9.744 1.00 95.94 70 GLU A CA 1
ATOM 547 C C . GLU A 1 70 ? 4.798 1.223 -9.638 1.00 95.94 70 GLU A C 1
ATOM 549 O O . GLU A 1 70 ? 5.786 1.210 -10.378 1.00 95.94 70 GLU A O 1
ATOM 554 N N . ARG A 1 71 ? 4.547 0.228 -8.774 1.00 95.12 71 ARG A N 1
ATOM 555 C CA . ARG A 1 71 ? 5.383 -0.981 -8.683 1.00 95.12 71 ARG A CA 1
ATOM 556 C C . ARG A 1 71 ? 5.480 -1.675 -10.041 1.00 95.12 71 ARG A C 1
ATOM 558 O O . ARG A 1 71 ? 6.578 -2.039 -10.466 1.00 95.12 71 ARG A O 1
ATOM 565 N N . ASP A 1 72 ? 4.349 -1.855 -10.709 1.00 93.94 72 ASP A N 1
ATOM 566 C CA . ASP A 1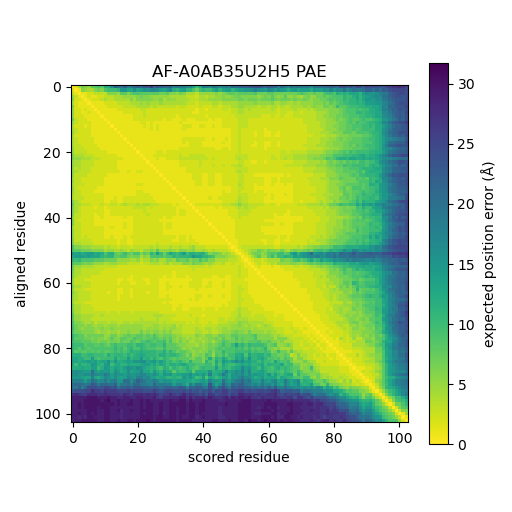 72 ? 4.287 -2.562 -11.986 1.00 93.94 72 ASP A CA 1
ATOM 567 C C . ASP A 1 72 ? 4.971 -1.753 -13.101 1.00 93.94 72 ASP A C 1
ATOM 569 O O . ASP A 1 72 ? 5.704 -2.312 -13.919 1.00 93.94 72 ASP A O 1
ATOM 573 N N . SER A 1 73 ? 4.813 -0.426 -13.101 1.00 93.25 73 SER A N 1
ATOM 574 C CA . SER A 1 73 ? 5.526 0.479 -14.012 1.00 93.25 73 SER A CA 1
ATOM 575 C C . SER A 1 73 ? 7.046 0.393 -13.832 1.00 93.25 73 SER A C 1
ATOM 577 O O . SER A 1 73 ? 7.785 0.247 -14.809 1.00 93.25 73 SER A O 1
ATOM 579 N N . TRP A 1 74 ? 7.526 0.387 -12.584 1.00 92.19 74 TRP A N 1
ATOM 580 C CA . TRP A 1 74 ? 8.949 0.237 -12.280 1.00 92.19 74 T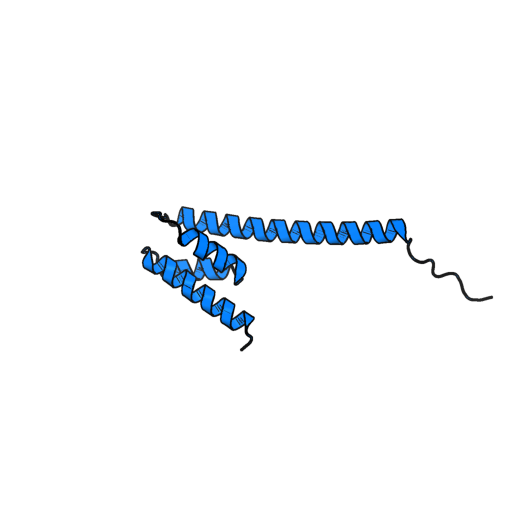RP A CA 1
ATOM 581 C C . TRP A 1 74 ? 9.509 -1.109 -12.761 1.00 92.19 74 TRP A C 1
ATOM 583 O O . TRP A 1 74 ? 10.570 -1.147 -13.386 1.00 92.19 74 TRP A O 1
ATOM 593 N N . GLN A 1 75 ? 8.777 -2.208 -12.546 1.00 89.69 75 GLN A N 1
ATOM 594 C CA . GLN A 1 75 ? 9.170 -3.532 -13.043 1.00 89.69 75 GLN A CA 1
ATOM 595 C C . GLN A 1 75 ? 9.250 -3.568 -14.573 1.00 89.69 75 GLN A C 1
ATOM 597 O O . GLN A 1 75 ? 10.234 -4.058 -15.127 1.00 89.69 75 GLN A O 1
ATOM 602 N N . ARG A 1 76 ? 8.251 -3.004 -15.263 1.00 90.19 76 ARG A N 1
ATOM 603 C CA . ARG A 1 76 ? 8.242 -2.915 -16.732 1.00 90.19 76 ARG A CA 1
ATOM 604 C C . ARG A 1 76 ? 9.428 -2.112 -17.252 1.00 90.19 76 ARG A C 1
ATOM 606 O O . ARG A 1 76 ? 10.097 -2.560 -18.180 1.00 90.19 76 ARG A O 1
ATOM 613 N N . LYS A 1 77 ? 9.724 -0.966 -16.631 1.00 91.50 77 LYS A N 1
ATOM 614 C CA . LYS A 1 77 ? 10.884 -0.139 -16.982 1.00 91.50 77 LYS A CA 1
ATOM 615 C C . LYS A 1 77 ? 12.192 -0.909 -16.806 1.00 91.50 77 LYS A C 1
ATOM 617 O O . LYS A 1 77 ? 13.019 -0.903 -17.710 1.00 91.50 77 LYS A O 1
ATOM 622 N N . HIS A 1 78 ? 12.354 -1.625 -15.694 1.00 89.50 78 HIS A N 1
ATOM 623 C CA . HIS A 1 78 ? 13.564 -2.404 -15.436 1.00 89.50 78 HIS A CA 1
ATOM 624 C C . HIS A 1 78 ? 13.779 -3.523 -16.467 1.00 89.50 78 HIS A C 1
ATOM 626 O O . HIS A 1 78 ? 14.894 -3.713 -16.955 1.00 89.50 78 HIS A O 1
ATOM 632 N N . ILE A 1 79 ? 12.710 -4.236 -16.838 1.00 88.25 79 ILE A N 1
ATOM 633 C CA . ILE A 1 79 ? 12.755 -5.267 -17.885 1.00 88.25 79 ILE A CA 1
ATOM 634 C C . ILE A 1 79 ? 13.114 -4.638 -19.238 1.00 88.25 79 ILE A C 1
ATOM 636 O O . ILE A 1 79 ? 13.983 -5.151 -19.939 1.00 88.25 79 ILE A O 1
ATOM 640 N N . ALA A 1 80 ? 12.502 -3.505 -19.590 1.00 86.69 80 ALA A N 1
ATOM 641 C CA . ALA A 1 80 ? 12.804 -2.799 -20.833 1.00 86.69 80 ALA A CA 1
ATOM 642 C C . ALA A 1 80 ? 14.271 -2.328 -20.894 1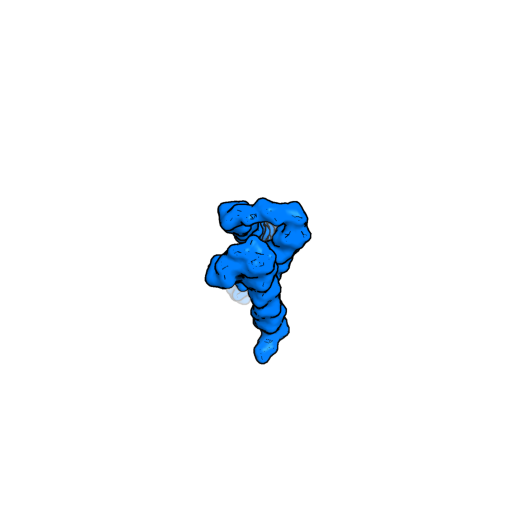.00 86.69 80 ALA A C 1
ATOM 644 O O . ALA A 1 80 ? 14.939 -2.521 -21.906 1.00 86.69 80 ALA A O 1
ATOM 645 N N . GLU A 1 81 ? 14.807 -1.775 -19.803 1.00 89.75 81 GLU A N 1
ATOM 646 C CA . GLU A 1 81 ? 16.214 -1.364 -19.702 1.00 89.75 81 GLU A CA 1
ATOM 647 C C . GLU A 1 81 ? 17.183 -2.552 -19.777 1.00 89.75 81 GLU A C 1
ATOM 649 O O . GLU A 1 81 ? 18.261 -2.441 -20.363 1.00 89.75 81 GLU A O 1
ATOM 654 N N . TYR A 1 82 ? 16.828 -3.696 -19.187 1.00 88.56 82 TYR A N 1
ATOM 655 C CA . TYR A 1 82 ? 17.611 -4.925 -19.312 1.00 88.56 82 TYR A CA 1
ATOM 656 C C . TYR A 1 82 ? 17.644 -5.422 -20.762 1.00 88.56 82 TYR A C 1
ATOM 658 O O . TYR A 1 82 ? 18.725 -5.685 -21.289 1.00 88.56 82 TYR A O 1
ATOM 666 N N . ASN A 1 83 ? 16.485 -5.474 -21.423 1.00 85.69 83 ASN A N 1
ATOM 667 C CA . ASN A 1 83 ? 16.372 -5.909 -22.814 1.00 85.69 83 ASN A CA 1
ATOM 668 C C . ASN A 1 83 ? 17.133 -4.972 -23.761 1.00 85.69 83 ASN A C 1
ATOM 670 O O . ASN A 1 83 ? 17.889 -5.449 -24.602 1.00 85.69 83 ASN A O 1
ATOM 674 N N . ASN A 1 84 ? 17.010 -3.653 -23.579 1.00 85.25 84 ASN A N 1
ATOM 675 C CA . ASN A 1 84 ? 17.746 -2.668 -24.375 1.00 85.25 84 ASN A CA 1
ATOM 676 C C . ASN A 1 84 ? 19.261 -2.785 -24.182 1.00 85.25 84 ASN A C 1
ATOM 678 O O . ASN A 1 84 ? 19.999 -2.700 -25.157 1.00 85.25 84 ASN A O 1
ATOM 682 N N . ARG A 1 85 ? 19.745 -3.016 -22.951 1.00 87.69 85 ARG A N 1
ATOM 683 C CA . ARG A 1 85 ? 21.178 -3.257 -22.710 1.00 87.69 85 ARG A CA 1
ATOM 684 C C . ARG A 1 85 ? 21.661 -4.512 -23.421 1.00 87.69 85 ARG A C 1
ATOM 686 O O . ARG A 1 85 ? 22.646 -4.440 -24.136 1.00 87.69 85 ARG A O 1
ATOM 693 N N . LYS A 1 86 ? 20.939 -5.628 -23.294 1.00 83.62 86 LYS A N 1
ATOM 694 C CA . LYS A 1 86 ? 21.298 -6.882 -23.973 1.00 83.62 86 LYS A CA 1
ATOM 695 C C . LYS A 1 86 ? 21.283 -6.756 -25.493 1.00 83.62 86 LYS A C 1
ATOM 697 O O . LYS A 1 86 ? 22.169 -7.291 -26.149 1.00 83.62 86 LYS A O 1
ATOM 702 N N . TYR A 1 87 ? 20.315 -6.026 -26.036 1.00 77.50 87 TYR A N 1
ATOM 703 C CA . TYR A 1 87 ? 20.259 -5.720 -27.460 1.00 77.50 87 TYR A CA 1
ATOM 704 C C . TYR A 1 87 ? 21.442 -4.849 -27.908 1.00 77.50 87 TYR A C 1
ATOM 706 O O . TYR A 1 87 ? 22.087 -5.156 -28.906 1.00 77.50 87 TYR A O 1
ATOM 714 N N . ASN A 1 88 ? 21.773 -3.800 -27.151 1.00 83.69 88 ASN A N 1
ATOM 715 C CA . ASN A 1 88 ? 22.913 -2.935 -27.452 1.00 83.69 88 ASN A CA 1
ATOM 716 C C . ASN A 1 88 ? 24.251 -3.678 -27.329 1.00 83.69 88 ASN A C 1
ATOM 718 O O . ASN A 1 88 ? 25.128 -3.471 -28.160 1.00 83.69 88 ASN A O 1
ATOM 722 N N . ASP A 1 89 ? 24.407 -4.553 -26.332 1.00 84.56 89 ASP A N 1
ATOM 723 C CA . ASP A 1 89 ? 25.590 -5.406 -26.183 1.00 84.56 89 ASP A CA 1
ATOM 724 C C . ASP A 1 89 ? 25.753 -6.311 -27.416 1.00 84.56 89 ASP A C 1
ATOM 726 O O . ASP A 1 89 ? 26.835 -6.381 -27.990 1.00 84.56 89 ASP A O 1
ATOM 730 N N . LEU A 1 90 ? 24.668 -6.940 -27.88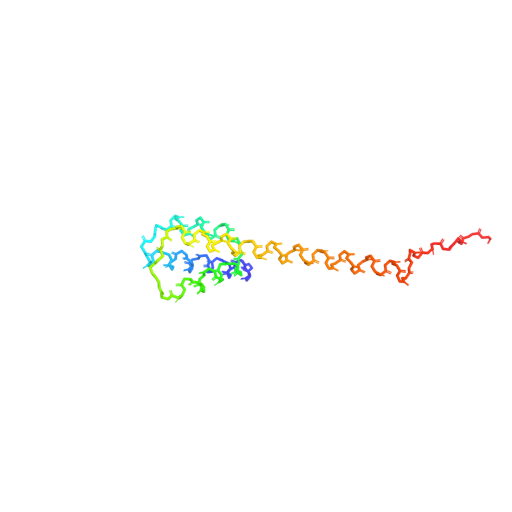0 1.00 84.19 90 LEU A N 1
ATOM 731 C CA . LEU A 1 90 ? 24.671 -7.770 -29.088 1.00 84.19 90 LEU A CA 1
ATOM 732 C C . LEU A 1 90 ? 25.057 -6.978 -30.346 1.00 84.19 90 LEU A C 1
ATOM 734 O O . LEU A 1 90 ? 25.826 -7.462 -31.169 1.00 84.19 90 LEU A O 1
ATOM 738 N N . LEU A 1 91 ? 24.529 -5.761 -30.495 1.00 79.06 91 LEU A N 1
ATOM 739 C CA . LEU A 1 91 ? 24.842 -4.888 -31.627 1.00 79.06 91 LEU A CA 1
ATOM 740 C C . LEU A 1 91 ? 26.308 -4.430 -31.612 1.00 79.06 91 LEU A C 1
ATOM 742 O O . LEU A 1 91 ? 26.934 -4.353 -32.665 1.00 79.06 91 LEU A O 1
ATOM 746 N N . ASN A 1 92 ? 26.845 -4.120 -30.429 1.00 78.31 92 ASN A N 1
ATOM 747 C CA . ASN A 1 92 ? 28.191 -3.567 -30.273 1.00 78.31 92 ASN A CA 1
ATOM 748 C C . ASN A 1 92 ? 29.295 -4.630 -30.308 1.00 78.31 92 ASN A C 1
ATOM 750 O O . ASN A 1 92 ? 30.397 -4.332 -30.763 1.00 78.31 92 ASN A O 1
ATOM 754 N N . PHE A 1 93 ? 29.027 -5.838 -29.810 1.00 79.94 93 PHE A N 1
ATOM 755 C CA . PHE A 1 93 ? 30.023 -6.910 -29.697 1.00 79.94 93 PHE A CA 1
ATOM 756 C C . PHE A 1 93 ? 29.785 -8.077 -30.671 1.00 79.94 93 PHE A C 1
ATOM 758 O O . PHE A 1 93 ? 30.639 -8.954 -30.770 1.00 79.94 93 PHE A O 1
ATOM 765 N N . GLY A 1 94 ? 28.668 -8.078 -31.410 1.00 68.50 94 GLY A N 1
ATOM 766 C CA . GLY A 1 94 ? 28.253 -9.182 -32.280 1.00 68.50 94 GLY A CA 1
ATOM 767 C C . GLY A 1 94 ? 27.726 -10.396 -31.501 1.00 68.50 94 GLY A C 1
ATOM 768 O O . GLY A 1 94 ? 27.901 -10.516 -30.287 1.00 68.50 94 GLY A O 1
ATOM 769 N N . LEU A 1 95 ? 27.072 -11.331 -32.199 1.00 66.00 95 LEU A N 1
ATOM 770 C CA . LEU A 1 95 ? 27.077 -12.730 -31.757 1.00 66.00 95 LEU A CA 1
ATOM 771 C C . LEU A 1 95 ? 28.515 -13.177 -31.980 1.00 66.00 95 LEU A C 1
ATOM 773 O O . LEU A 1 95 ? 28.951 -13.105 -33.125 1.00 66.00 95 LEU A O 1
ATOM 777 N N . GLY A 1 96 ? 29.259 -13.552 -30.937 1.00 59.97 96 GLY A N 1
ATOM 778 C CA . GLY A 1 96 ? 30.585 -14.133 -31.143 1.00 59.97 96 GLY A CA 1
ATOM 779 C C . GLY A 1 96 ? 30.447 -15.229 -32.191 1.00 59.97 96 GLY A C 1
ATOM 780 O O . GLY A 1 96 ? 29.698 -16.180 -31.965 1.00 59.97 96 GLY A O 1
ATOM 781 N N . SER A 1 97 ? 31.050 -15.026 -33.364 1.00 54.34 97 SER A N 1
ATOM 782 C CA . SER A 1 97 ? 31.155 -16.092 -34.339 1.00 54.34 97 SER A CA 1
ATOM 783 C C . SER A 1 97 ? 31.916 -17.197 -33.628 1.00 54.34 97 SER A C 1
ATOM 785 O O . SER A 1 97 ? 33.005 -16.981 -33.096 1.00 54.34 97 SER A O 1
ATOM 787 N N . GLU A 1 98 ? 31.284 -18.360 -33.523 1.00 57.44 98 GLU A N 1
ATOM 788 C CA . GLU A 1 98 ? 32.023 -19.604 -33.409 1.00 57.44 98 GLU A CA 1
ATOM 789 C C . GLU A 1 98 ? 32.846 -19.668 -34.694 1.00 57.44 98 GLU A C 1
ATOM 791 O O . GLU A 1 98 ? 32.348 -20.068 -35.745 1.00 57.44 98 GLU A O 1
ATOM 796 N N . ASP A 1 99 ? 34.054 -19.107 -34.640 1.00 51.44 99 ASP A N 1
ATOM 797 C CA . ASP A 1 99 ? 35.020 -19.265 -35.707 1.00 51.44 99 ASP A CA 1
ATOM 798 C C . ASP A 1 99 ? 35.298 -20.769 -35.809 1.00 51.44 99 ASP A C 1
ATOM 800 O O . ASP A 1 99 ? 35.604 -21.449 -34.828 1.00 51.44 99 ASP A O 1
ATOM 804 N N . GLU A 1 100 ? 35.057 -21.271 -37.013 1.00 56.25 100 GLU A N 1
ATOM 805 C CA . GLU A 1 100 ? 35.218 -22.643 -37.463 1.00 56.25 100 GLU A CA 1
ATOM 806 C C . GLU A 1 100 ? 36.645 -23.144 -37.187 1.00 56.25 100 GLU A C 1
ATOM 808 O O . GLU A 1 100 ? 37.554 -22.931 -37.989 1.00 56.25 100 GLU A O 1
ATOM 813 N N . ASP A 1 101 ? 36.848 -23.853 -36.078 1.00 52.53 101 ASP A N 1
ATOM 814 C CA . ASP A 1 101 ? 38.033 -24.687 -35.886 1.00 52.53 101 ASP A CA 1
ATOM 815 C C . ASP A 1 101 ? 37.712 -26.109 -36.361 1.00 52.53 101 ASP A C 1
ATOM 817 O O . ASP A 1 101 ? 37.111 -26.881 -35.623 1.00 52.53 101 ASP A O 1
ATOM 821 N N . GLU A 1 102 ? 38.099 -26.446 -37.596 1.00 49.53 102 GLU A N 1
ATOM 822 C CA . GLU A 1 102 ? 38.660 -27.763 -37.957 1.00 49.53 102 GLU A CA 1
ATOM 823 C C . GLU A 1 102 ? 39.177 -27.746 -39.416 1.00 49.53 102 GLU A C 1
ATOM 825 O O . GLU A 1 102 ? 38.434 -27.953 -40.378 1.00 49.53 102 GLU A O 1
ATOM 830 N N . GLN A 1 103 ? 40.486 -27.496 -39.572 1.00 40.66 103 GLN A N 1
ATOM 831 C CA . GLN A 1 103 ? 41.308 -27.876 -40.733 1.00 40.66 103 GLN A CA 1
ATOM 832 C C . GLN A 1 103 ? 42.449 -28.776 -40.261 1.00 40.66 103 GLN A C 1
ATOM 834 O O . GLN A 1 103 ? 43.082 -28.425 -39.239 1.00 40.66 103 GLN A O 1
#

Foldseek 3Di:
DDPQVVLLVVLLVLQLVLCVVLVDDSVLSNVLSVLLVGSVLSVVLSVVSVDDDNDDSVNSVVSSVVSVVVVVVVVVVVVVVVVVVVVVCCVVVPPPPPPDPDD

Mean predicted aligned error: 7.94 Å

Solvent-accessible surface area (backbone atoms only — not comparable to full-atom values): 5961 Å² total; per-residue (Å²): 134,57,69,66,60,51,49,30,54,52,39,44,53,50,41,21,52,58,37,38,77,71,73,43,58,58,65,59,26,47,53,55,43,60,72,48,69,42,48,68,52,36,48,50,52,45,54,59,65,67,52,93,74,90,78,55,76,64,57,54,50,50,52,52,50,51,55,50,51,51,53,52,51,51,52,52,50,51,52,50,54,50,51,50,49,56,50,49,49,39,71,75,66,45,76,77,72,83,72,85,85,84,133